Protein AF-A0A6N9TTW3-F1 (afdb_monomer_lite)

Sequence (94 aa):
TAVLRQRRAVADQAGLGARERQENLAGALEVDVRGGRLLSGGRVVLVDDLLTTGATLAEAARAVRTARPAGGRAVPLSAAVVSASPSAFELNRN

pLDDT: mean 86.86, std 11.71, range [51.59, 97.94]

InterPro domains:
  IPR000836 Phosphoribosyltransferase domain [PF00156] (34-70)
  IPR000836 Phosphoribosyltransferase domain [cd06223] (30-70)
  IPR029057 Phosphoribosyltransferase-like [G3DSA:3.40.50.2020] (1-89)
  IPR029057 Phosphoribosyltransferase-like [SSF53271] (7-70)
  IPR051910 ComF/GntX DNA utilization and transformation protein [PTHR47505] (3-68)

Radius of gyration: 15.59 Å; chains: 1; bounding box: 37×38×36 Å

Structure (mmCIF, N/CA/C/O backbone):
data_AF-A0A6N9TTW3-F1
#
_entry.id   AF-A0A6N9TTW3-F1
#
loop_
_atom_site.group_PDB
_atom_site.id
_atom_site.type_symbol
_atom_site.label_atom_id
_atom_site.label_alt_id
_atom_site.label_comp_id
_atom_site.label_asym_id
_atom_site.label_entity_id
_atom_site.label_seq_id
_atom_site.pdbx_PDB_ins_code
_atom_site.Cartn_x
_atom_site.Cartn_y
_atom_site.Cartn_z
_atom_site.occupancy
_atom_site.B_iso_or_equiv
_atom_site.auth_seq_id
_atom_site.auth_comp_id
_atom_site.auth_asym_id
_atom_site.auth_atom_id
_atom_site.pdbx_PDB_model_num
ATOM 1 N N . THR A 1 1 ? -15.774 3.659 -2.024 1.00 63.50 1 THR A N 1
ATOM 2 C CA . THR A 1 1 ? -14.997 4.802 -1.489 1.00 63.50 1 THR A CA 1
ATOM 3 C C . THR A 1 1 ? -13.657 4.283 -1.014 1.00 63.50 1 THR A C 1
ATOM 5 O O . THR A 1 1 ? -13.667 3.278 -0.316 1.00 63.50 1 THR A O 1
ATOM 8 N N . ALA A 1 2 ? -12.533 4.884 -1.410 1.00 85.00 2 ALA A N 1
ATOM 9 C CA . ALA A 1 2 ? -11.201 4.405 -1.019 1.00 85.00 2 ALA A CA 1
ATOM 10 C C . ALA A 1 2 ? -10.823 4.852 0.409 1.00 85.00 2 ALA A C 1
ATOM 12 O O . ALA A 1 2 ? -11.249 5.917 0.851 1.00 85.00 2 ALA A O 1
ATOM 13 N N . VAL A 1 3 ? -10.039 4.035 1.126 1.00 90.12 3 VAL A N 1
ATOM 14 C CA . VAL A 1 3 ? -9.545 4.338 2.489 1.00 90.12 3 VAL A CA 1
ATOM 15 C C . VAL A 1 3 ? -8.221 5.100 2.453 1.00 90.12 3 VAL A C 1
ATOM 17 O O . VAL A 1 3 ? -8.005 5.994 3.267 1.00 90.12 3 VAL A O 1
ATOM 20 N N . LEU A 1 4 ? -7.347 4.760 1.506 1.00 94.12 4 LEU A N 1
ATOM 21 C CA . LEU A 1 4 ? -6.084 5.443 1.251 1.00 94.12 4 LEU A CA 1
ATOM 22 C C . LEU A 1 4 ? -6.162 6.172 -0.087 1.00 94.12 4 LEU A C 1
ATOM 24 O O . LEU A 1 4 ? -6.820 5.702 -1.017 1.00 94.12 4 LEU A O 1
ATOM 28 N N . ARG A 1 5 ? -5.455 7.294 -0.190 1.00 94.94 5 ARG A N 1
ATOM 29 C CA . ARG A 1 5 ? -5.236 8.006 -1.449 1.00 94.94 5 ARG A CA 1
ATOM 30 C C . ARG A 1 5 ? -3.787 8.449 -1.582 1.00 94.94 5 ARG A C 1
ATOM 32 O O . ARG A 1 5 ? -3.089 8.620 -0.583 1.00 94.94 5 ARG A O 1
ATOM 39 N N . GLN A 1 6 ? -3.355 8.667 -2.821 1.00 95.94 6 GLN A N 1
ATOM 40 C CA . GLN A 1 6 ? -2.086 9.336 -3.076 1.00 95.94 6 GLN A CA 1
ATOM 41 C C . GLN A 1 6 ? -2.205 10.826 -2.734 1.00 95.94 6 GLN A C 1
ATOM 43 O O . GLN A 1 6 ? -3.179 11.491 -3.097 1.00 95.94 6 GLN A O 1
ATOM 48 N N . ARG A 1 7 ? -1.209 11.342 -2.014 1.00 96.19 7 ARG A N 1
ATOM 49 C CA . ARG A 1 7 ? -1.077 12.759 -1.649 1.00 96.19 7 ARG A CA 1
ATOM 50 C C . ARG A 1 7 ? -0.244 13.543 -2.663 1.00 96.19 7 ARG A C 1
ATOM 52 O O . ARG A 1 7 ? -0.404 14.752 -2.794 1.00 96.19 7 ARG A O 1
ATOM 59 N N . ARG A 1 8 ? 0.665 12.858 -3.354 1.00 96.06 8 ARG A N 1
ATOM 60 C CA . ARG A 1 8 ? 1.553 13.421 -4.374 1.00 96.06 8 ARG A CA 1
ATOM 61 C C . ARG A 1 8 ? 1.773 12.413 -5.492 1.00 96.06 8 ARG A C 1
ATOM 63 O O . ARG A 1 8 ? 1.571 11.218 -5.287 1.00 96.06 8 ARG A O 1
ATOM 70 N N . ALA A 1 9 ? 2.254 12.904 -6.628 1.00 95.94 9 ALA A N 1
ATOM 71 C CA . ALA A 1 9 ? 2.762 12.040 -7.680 1.00 95.94 9 ALA A CA 1
ATOM 72 C C . ALA A 1 9 ? 3.939 11.187 -7.165 1.00 95.94 9 ALA A C 1
ATOM 74 O O . ALA A 1 9 ? 4.752 11.630 -6.341 1.00 95.94 9 ALA A O 1
ATOM 75 N N . VAL A 1 10 ? 4.004 9.956 -7.661 1.00 96.62 10 VAL A N 1
ATOM 76 C CA . VAL A 1 10 ? 5.067 8.978 -7.413 1.00 96.62 10 VAL A CA 1
ATOM 77 C C . VAL A 1 10 ? 5.702 8.680 -8.764 1.00 96.62 10 VAL A C 1
ATOM 79 O O . VAL A 1 10 ? 4.981 8.505 -9.746 1.00 96.62 10 VAL A O 1
ATOM 82 N N . ALA A 1 11 ? 7.034 8.666 -8.833 1.00 95.75 11 ALA A N 1
ATOM 83 C CA . ALA A 1 11 ? 7.725 8.310 -10.067 1.00 95.75 11 ALA A CA 1
ATOM 84 C C . ALA A 1 11 ? 7.482 6.833 -10.414 1.00 95.75 11 ALA A C 1
ATOM 86 O O . ALA A 1 11 ? 7.131 6.039 -9.535 1.00 95.75 11 ALA A O 1
ATOM 87 N N . ASP A 1 12 ? 7.710 6.456 -11.670 1.00 95.69 12 ASP A N 1
ATOM 88 C CA . ASP A 1 12 ? 7.658 5.051 -12.070 1.00 95.69 12 ASP A CA 1
ATOM 89 C C . ASP A 1 12 ? 8.609 4.204 -11.198 1.00 95.69 12 ASP A C 1
ATOM 91 O O . ASP A 1 12 ? 9.705 4.625 -10.828 1.00 95.69 12 ASP A O 1
ATOM 95 N N . GLN A 1 13 ? 8.142 3.019 -10.814 1.00 94.44 13 GLN A N 1
ATOM 96 C CA . GLN A 1 13 ? 8.866 2.053 -9.990 1.00 94.44 13 GLN A CA 1
ATOM 97 C C . GLN A 1 13 ? 9.755 1.123 -10.834 1.00 94.44 13 GLN A C 1
ATOM 99 O O . GLN A 1 13 ? 10.505 0.310 -10.270 1.00 94.44 13 GLN A O 1
ATOM 104 N N . ALA A 1 14 ? 9.652 1.205 -12.166 1.00 93.94 14 ALA A N 1
ATOM 105 C CA . ALA A 1 14 ? 10.506 0.494 -13.105 1.00 93.94 14 ALA A CA 1
ATOM 106 C C . ALA A 1 14 ? 11.983 0.860 -12.889 1.00 93.94 14 ALA A C 1
ATOM 108 O O . ALA A 1 14 ? 12.344 2.023 -12.738 1.00 93.94 14 ALA A O 1
ATOM 109 N N . GLY A 1 15 ? 12.847 -0.155 -12.832 1.00 94.62 15 GLY A N 1
ATOM 110 C CA . GLY A 1 15 ? 14.289 0.022 -12.624 1.00 94.62 15 GLY A CA 1
ATOM 111 C C . GLY A 1 15 ? 14.724 0.366 -11.193 1.00 94.62 15 GLY A C 1
ATOM 112 O O . GLY A 1 15 ? 15.904 0.222 -10.898 1.00 94.62 15 GLY A O 1
ATOM 113 N N . LEU A 1 16 ? 13.808 0.741 -10.291 1.00 95.50 16 LEU A N 1
ATOM 114 C CA . LEU A 1 16 ? 14.152 1.086 -8.906 1.00 95.50 16 LEU A CA 1
ATOM 115 C C . LEU A 1 16 ? 14.452 -0.151 -8.043 1.00 95.50 16 LEU A C 1
ATOM 117 O O . LEU A 1 16 ? 13.695 -1.129 -8.029 1.00 95.50 16 LEU A O 1
ATOM 121 N N . GLY A 1 17 ? 15.512 -0.071 -7.243 1.00 95.38 17 GLY A N 1
ATOM 122 C CA . GLY A 1 17 ? 15.834 -1.006 -6.170 1.00 95.38 17 GLY A CA 1
ATOM 123 C C . GLY A 1 17 ? 15.005 -0.773 -4.902 1.00 95.38 17 GLY A C 1
ATOM 124 O O . GLY A 1 17 ? 14.303 0.223 -4.754 1.00 95.38 17 GLY A O 1
ATOM 125 N N . ALA A 1 18 ? 15.085 -1.690 -3.932 1.00 94.62 18 ALA A N 1
ATOM 126 C CA . ALA A 1 18 ? 14.222 -1.668 -2.742 1.00 94.62 18 ALA A CA 1
ATOM 127 C C . ALA A 1 18 ? 14.257 -0.353 -1.946 1.00 94.62 18 ALA A C 1
ATOM 129 O O . ALA A 1 18 ? 13.201 0.152 -1.559 1.00 94.62 18 ALA A O 1
ATOM 130 N N . ARG A 1 19 ? 15.451 0.218 -1.746 1.00 96.50 19 ARG A N 1
ATOM 131 C CA . ARG A 1 19 ? 15.629 1.497 -1.048 1.00 96.50 19 ARG A CA 1
ATOM 132 C C . ARG A 1 19 ? 15.002 2.659 -1.822 1.00 96.50 19 ARG A C 1
ATOM 134 O O . ARG A 1 19 ? 14.253 3.435 -1.241 1.00 96.50 19 ARG A O 1
ATOM 141 N N . GLU A 1 20 ? 15.250 2.734 -3.125 1.00 97.38 20 GLU A N 1
ATOM 142 C CA . GLU A 1 20 ? 14.695 3.777 -3.994 1.00 97.38 20 GLU A CA 1
ATOM 143 C C . GLU A 1 20 ? 13.168 3.685 -4.058 1.00 97.38 20 GLU A C 1
ATOM 145 O O . GLU A 1 20 ? 12.486 4.704 -4.007 1.00 97.38 20 GLU A O 1
ATOM 150 N N . ARG A 1 21 ? 12.602 2.469 -4.077 1.00 97.50 21 ARG A N 1
ATOM 151 C CA . ARG A 1 21 ? 11.147 2.269 -3.976 1.00 97.50 21 ARG A CA 1
ATOM 152 C C . ARG A 1 21 ? 10.586 2.819 -2.669 1.00 97.50 21 ARG A C 1
ATOM 154 O O . ARG A 1 21 ? 9.551 3.485 -2.680 1.00 97.50 21 ARG A O 1
ATOM 161 N N . GLN A 1 22 ? 11.259 2.553 -1.548 1.00 96.31 22 GLN A N 1
ATOM 162 C CA . GLN A 1 22 ? 10.855 3.069 -0.242 1.00 96.31 22 GLN A CA 1
ATOM 163 C C . GLN A 1 22 ? 10.911 4.599 -0.202 1.00 96.31 22 GLN A C 1
ATOM 165 O O . GLN A 1 22 ? 9.964 5.222 0.267 1.00 96.31 22 GLN A O 1
ATOM 170 N N . GLU A 1 23 ? 11.977 5.207 -0.722 1.00 97.31 23 GLU A N 1
ATOM 171 C CA . GLU A 1 23 ? 12.127 6.665 -0.803 1.00 97.31 23 GLU A CA 1
ATOM 172 C C . GLU A 1 23 ? 11.082 7.293 -1.737 1.00 97.31 23 GLU A C 1
ATOM 174 O O . GLU A 1 23 ? 10.412 8.257 -1.362 1.00 97.31 23 GLU A O 1
ATOM 179 N N . ASN A 1 24 ? 10.855 6.699 -2.912 1.00 97.44 24 ASN A N 1
ATOM 180 C CA . ASN A 1 24 ? 9.865 7.169 -3.880 1.00 97.44 24 ASN A CA 1
ATOM 181 C C . ASN A 1 24 ? 8.436 7.121 -3.310 1.00 97.44 24 ASN A C 1
ATOM 183 O O . ASN A 1 24 ? 7.633 8.015 -3.587 1.00 97.44 24 ASN A O 1
ATOM 187 N N . LEU A 1 25 ? 8.121 6.135 -2.461 1.00 97.81 25 LEU A N 1
ATOM 188 C CA . LEU A 1 25 ? 6.8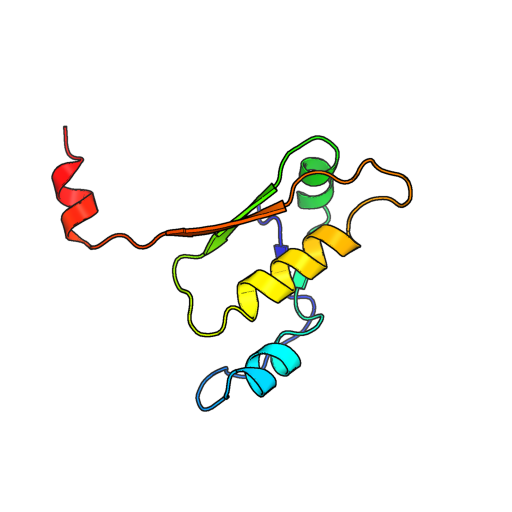14 6.006 -1.807 1.00 97.81 25 LEU A CA 1
ATOM 189 C C . LEU A 1 25 ? 6.706 6.729 -0.462 1.00 97.81 25 LEU A C 1
ATOM 191 O O . LEU A 1 25 ? 5.591 6.982 -0.018 1.00 97.81 25 LEU A O 1
ATOM 195 N N . ALA A 1 26 ? 7.806 7.105 0.185 1.00 97.44 26 ALA A N 1
ATOM 196 C CA . ALA A 1 26 ? 7.762 7.725 1.504 1.00 9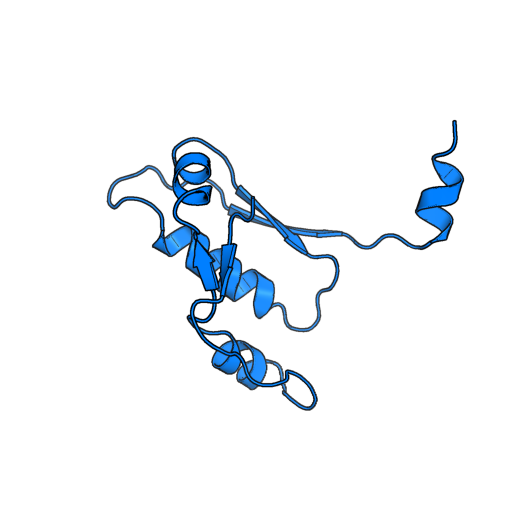7.44 26 ALA A CA 1
ATOM 197 C C . ALA A 1 26 ? 6.878 8.985 1.509 1.00 97.44 26 ALA A C 1
ATOM 199 O O . ALA A 1 26 ? 7.100 9.943 0.760 1.00 97.44 26 ALA A O 1
ATOM 200 N N . GLY A 1 27 ? 5.844 8.983 2.352 1.00 97.62 27 GLY A N 1
ATOM 201 C CA . GLY A 1 27 ? 4.902 10.099 2.454 1.00 97.62 27 GLY A CA 1
ATOM 202 C C . GLY A 1 27 ? 3.940 10.243 1.269 1.00 97.62 27 GLY A C 1
ATOM 203 O O . GLY A 1 27 ? 3.227 11.245 1.197 1.00 97.62 27 GLY A O 1
ATOM 204 N N . ALA A 1 28 ? 3.930 9.297 0.327 1.00 97.94 28 ALA A N 1
ATOM 205 C CA . ALA A 1 28 ? 3.080 9.348 -0.853 1.00 97.94 28 ALA A CA 1
ATOM 206 C C . ALA A 1 28 ? 1.619 8.993 -0.559 1.00 97.94 28 ALA A C 1
ATOM 208 O O . ALA A 1 28 ? 0.745 9.431 -1.308 1.00 97.94 28 ALA A O 1
ATOM 209 N N . LEU A 1 29 ? 1.339 8.234 0.507 1.00 97.50 29 LEU A N 1
ATOM 210 C CA . LEU A 1 29 ? -0.018 7.830 0.872 1.00 97.50 29 LEU A CA 1
ATOM 211 C C . LEU A 1 29 ? -0.527 8.573 2.106 1.00 97.50 29 LEU A C 1
ATOM 213 O O . LEU A 1 29 ? 0.199 8.856 3.063 1.00 97.50 29 LEU A O 1
ATOM 217 N N . GLU A 1 30 ? -1.829 8.833 2.105 1.00 95.75 30 GLU A N 1
ATOM 218 C CA . GLU A 1 30 ? -2.561 9.313 3.270 1.00 95.75 30 GLU A CA 1
ATOM 219 C C . GLU A 1 30 ? -3.951 8.686 3.357 1.00 95.75 30 GLU A C 1
ATOM 221 O O . GLU A 1 30 ? -4.491 8.176 2.374 1.00 95.75 30 GLU A O 1
ATOM 226 N N . VAL A 1 31 ? -4.523 8.702 4.559 1.00 93.62 31 VAL A N 1
ATOM 227 C CA . VAL A 1 31 ? -5.896 8.246 4.780 1.00 93.62 31 VAL A CA 1
ATOM 228 C C . VAL A 1 31 ? -6.854 9.292 4.227 1.00 93.62 31 VAL A C 1
ATOM 230 O O . VAL A 1 31 ? -6.751 10.477 4.544 1.00 93.62 31 VAL A O 1
ATOM 233 N N . ASP A 1 32 ? -7.796 8.849 3.402 1.00 92.12 32 ASP A N 1
ATOM 234 C CA . ASP A 1 32 ? -8.869 9.706 2.919 1.00 92.12 32 ASP A CA 1
ATOM 235 C C . ASP A 1 32 ? -9.777 10.138 4.081 1.00 92.12 32 ASP A C 1
ATOM 237 O O . ASP A 1 32 ? -10.035 9.369 5.010 1.00 92.12 32 ASP A O 1
ATOM 241 N N . VAL A 1 33 ? -10.327 11.353 4.015 1.00 84.25 33 VAL A N 1
ATOM 242 C CA . VAL A 1 33 ? -11.214 11.908 5.056 1.00 84.25 33 VAL A CA 1
ATOM 243 C C . VAL A 1 33 ? -12.387 10.968 5.359 1.00 84.25 33 VAL A C 1
ATOM 245 O O . VAL A 1 33 ? -12.812 10.833 6.508 1.00 84.25 33 VAL A O 1
ATOM 248 N N . ARG A 1 34 ? -12.901 10.266 4.342 1.00 79.06 34 ARG A N 1
ATOM 249 C CA . ARG A 1 34 ? -13.991 9.294 4.499 1.00 79.06 34 ARG A CA 1
ATOM 250 C C . ARG A 1 34 ? -13.511 7.997 5.159 1.00 79.06 34 ARG A C 1
ATOM 252 O O . ARG A 1 34 ? -14.276 7.386 5.902 1.00 79.06 34 ARG A O 1
ATOM 259 N N . GLY A 1 35 ? -12.254 7.612 4.937 1.00 78.38 35 GLY A N 1
ATOM 260 C CA . GLY A 1 35 ? -11.600 6.459 5.558 1.00 78.38 35 GLY A CA 1
ATOM 261 C C . GLY A 1 35 ? -11.262 6.663 7.037 1.00 78.38 35 GLY A C 1
ATOM 262 O O . GLY A 1 35 ? -11.283 5.702 7.801 1.00 78.38 35 GLY A O 1
ATOM 263 N N . GLY A 1 36 ? -11.037 7.907 7.477 1.00 76.81 36 GLY A N 1
ATOM 264 C CA . GLY A 1 36 ? -10.705 8.222 8.873 1.00 76.81 36 GLY A CA 1
ATOM 265 C C . GLY A 1 36 ? -11.726 7.700 9.893 1.00 76.81 36 GLY A C 1
ATOM 266 O O . GLY A 1 36 ? -11.341 7.210 10.953 1.00 76.81 36 GLY A O 1
ATOM 267 N N . ARG A 1 37 ? -13.022 7.695 9.546 1.00 75.44 37 ARG A N 1
ATOM 268 C CA . ARG A 1 37 ? -14.088 7.146 10.411 1.00 75.44 37 ARG A CA 1
ATOM 269 C C . ARG A 1 37 ? -13.996 5.630 10.606 1.00 75.44 37 ARG A C 1
ATOM 271 O O . ARG A 1 37 ? -14.457 5.125 11.617 1.00 75.44 37 ARG A O 1
ATOM 278 N N . LEU A 1 38 ? -13.409 4.897 9.659 1.00 74.69 38 LEU A N 1
ATOM 279 C CA . LEU A 1 38 ? -13.228 3.443 9.774 1.00 74.69 38 LEU A CA 1
ATOM 280 C C . LEU A 1 38 ? -12.088 3.091 10.738 1.00 74.69 38 LEU A C 1
ATOM 282 O O . LEU A 1 38 ? -12.053 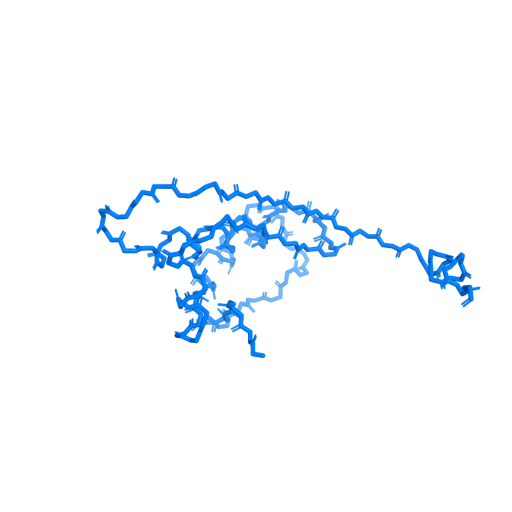1.996 11.296 1.00 74.69 38 LEU A O 1
ATOM 286 N N . LEU A 1 39 ? -11.157 4.023 10.954 1.00 77.69 39 LEU A N 1
ATOM 287 C CA . LEU A 1 39 ? -9.976 3.805 11.784 1.00 77.69 39 LEU A CA 1
ATOM 288 C C . LEU A 1 39 ? -10.217 4.056 13.278 1.00 77.69 39 LEU A C 1
ATOM 290 O O . LEU A 1 39 ? -9.336 3.747 14.078 1.00 77.69 39 LEU A O 1
ATOM 294 N N . SER A 1 40 ? -11.379 4.589 13.671 1.00 73.38 40 SER A N 1
ATOM 295 C CA . SER A 1 40 ? -11.652 5.002 15.054 1.00 73.38 40 SER A CA 1
ATOM 296 C C . SER A 1 40 ? -12.032 3.865 16.009 1.00 73.38 40 SER A C 1
ATOM 298 O O . SER A 1 40 ? -12.093 4.103 17.211 1.00 73.38 40 SER A O 1
ATOM 300 N N . GLY A 1 41 ? -12.285 2.642 15.525 1.00 69.19 41 GLY A N 1
ATOM 301 C CA . GLY A 1 41 ? -12.784 1.560 16.392 1.00 69.19 41 GLY A CA 1
ATOM 302 C C . GLY A 1 41 ? -12.362 0.134 16.038 1.00 69.19 41 GLY A C 1
ATOM 303 O O . GLY A 1 41 ? -12.771 -0.793 16.731 1.00 69.19 41 GLY A O 1
ATOM 304 N N . GLY A 1 42 ? -11.567 -0.072 14.982 1.00 76.81 42 GLY A N 1
ATOM 305 C CA . GLY A 1 42 ? -11.328 -1.401 14.410 1.00 76.81 42 GLY A CA 1
ATOM 306 C C . GLY A 1 42 ? -9.866 -1.843 14.350 1.00 76.81 42 GLY A C 1
ATOM 307 O O . GLY A 1 42 ? -8.935 -1.035 14.371 1.00 76.81 42 GLY A O 1
ATOM 308 N N . ARG A 1 43 ? -9.670 -3.160 14.218 1.00 85.44 43 ARG A N 1
ATOM 309 C CA . ARG A 1 43 ? -8.408 -3.743 13.735 1.00 85.44 43 ARG A CA 1
ATOM 310 C C . ARG A 1 43 ? -8.279 -3.442 12.245 1.00 85.44 43 ARG A C 1
ATOM 312 O O . ARG A 1 43 ? -9.270 -3.510 11.524 1.00 85.44 43 ARG A O 1
ATOM 319 N N . VAL A 1 44 ? -7.069 -3.135 11.789 1.00 89.56 44 VAL A N 1
ATOM 320 C CA . VAL A 1 44 ? -6.816 -2.839 10.374 1.00 89.56 44 VAL A CA 1
ATOM 321 C C . VAL A 1 44 ? -5.951 -3.936 9.779 1.00 89.56 44 VAL A C 1
ATOM 323 O O . VAL A 1 44 ? -4.902 -4.269 10.333 1.00 89.56 44 VAL A O 1
ATOM 326 N N . VAL A 1 45 ? -6.380 -4.461 8.635 1.00 93.38 45 VAL A N 1
ATOM 327 C CA . VAL A 1 45 ? -5.578 -5.351 7.798 1.00 93.38 45 VAL A CA 1
ATOM 328 C C . VAL A 1 45 ? -5.361 -4.657 6.462 1.00 93.38 45 VAL A C 1
ATOM 330 O O . VAL A 1 45 ? -6.322 -4.296 5.788 1.00 93.38 45 VAL A O 1
ATOM 333 N N . LEU A 1 46 ? -4.099 -4.430 6.109 1.00 94.50 46 LEU A N 1
ATOM 334 C CA . LEU A 1 46 ? -3.711 -4.001 4.770 1.00 94.50 46 LEU A CA 1
ATOM 335 C C . LEU A 1 46 ? -3.585 -5.241 3.896 1.00 94.50 46 LEU A C 1
ATOM 337 O O . LEU A 1 46 ? -2.939 -6.206 4.301 1.00 94.50 46 LEU A O 1
ATOM 341 N N . VAL A 1 47 ? -4.203 -5.217 2.723 1.00 94.88 47 VAL A N 1
ATOM 342 C CA . VAL A 1 47 ? -4.155 -6.326 1.774 1.00 94.88 47 VAL A CA 1
ATOM 343 C C . VAL A 1 47 ? -3.654 -5.785 0.449 1.00 94.88 47 VAL A C 1
ATOM 345 O O . VAL A 1 47 ? -4.167 -4.772 -0.023 1.00 94.88 47 VAL A O 1
ATOM 348 N N . ASP A 1 48 ? -2.648 -6.448 -0.103 1.00 93.44 48 ASP A N 1
ATOM 349 C CA . ASP A 1 48 ? -2.111 -6.186 -1.438 1.00 93.44 48 ASP A CA 1
ATOM 350 C C . ASP A 1 48 ? -2.156 -7.486 -2.252 1.00 93.44 48 ASP A C 1
ATOM 352 O O . ASP A 1 48 ? -2.150 -8.578 -1.674 1.00 93.44 48 ASP A O 1
ATOM 356 N N . ASP A 1 49 ? -2.220 -7.393 -3.573 1.00 92.50 49 ASP A N 1
ATOM 357 C CA . ASP A 1 49 ? -2.191 -8.566 -4.456 1.00 92.50 49 ASP A CA 1
ATOM 358 C C . ASP A 1 49 ? -0.763 -8.950 -4.864 1.00 92.50 49 ASP A C 1
ATOM 360 O O . ASP A 1 49 ? -0.481 -10.112 -5.175 1.00 92.50 49 ASP A O 1
ATOM 364 N N . LEU A 1 50 ? 0.162 -7.991 -4.784 1.00 90.19 50 LEU A N 1
ATOM 365 C CA . LEU A 1 50 ? 1.546 -8.159 -5.184 1.00 90.19 50 LEU A CA 1
ATOM 366 C C . LEU A 1 50 ? 2.512 -7.582 -4.149 1.00 90.19 50 LEU A C 1
ATOM 368 O O . LEU A 1 50 ? 2.450 -6.419 -3.758 1.00 90.19 50 LEU A O 1
ATOM 372 N N . LEU A 1 51 ? 3.503 -8.388 -3.773 1.00 92.56 51 LEU A N 1
ATOM 373 C CA . LEU A 1 51 ? 4.617 -7.957 -2.939 1.00 92.56 51 LEU A CA 1
ATOM 374 C C . LEU A 1 51 ? 5.932 -8.144 -3.680 1.00 92.56 51 LEU A C 1
ATOM 376 O O . LEU A 1 51 ? 6.327 -9.263 -3.988 1.00 92.56 51 LEU A O 1
ATOM 380 N N . THR A 1 52 ? 6.634 -7.037 -3.909 1.00 91.81 52 THR A N 1
ATOM 381 C CA . THR A 1 52 ? 8.012 -7.050 -4.416 1.00 91.81 52 THR A CA 1
ATOM 382 C C . THR A 1 52 ? 8.991 -6.692 -3.301 1.00 91.81 52 THR A C 1
ATOM 384 O O . THR A 1 52 ? 9.677 -7.554 -2.769 1.00 91.81 52 THR A O 1
ATOM 387 N N . THR A 1 53 ? 9.029 -5.422 -2.894 1.00 93.69 53 THR A N 1
ATOM 388 C CA . THR A 1 53 ? 9.935 -4.912 -1.845 1.00 93.69 53 THR A CA 1
ATOM 389 C C . THR A 1 53 ? 9.213 -4.575 -0.545 1.00 93.69 53 THR A C 1
ATOM 391 O O . THR A 1 53 ? 9.849 -4.242 0.448 1.00 93.69 53 THR A O 1
ATOM 394 N N . GLY A 1 54 ? 7.878 -4.603 -0.551 1.00 94.56 54 GLY A N 1
ATOM 395 C CA . GLY A 1 54 ? 7.050 -4.190 0.585 1.00 94.56 54 GLY A CA 1
ATOM 396 C C . GLY A 1 54 ? 6.924 -2.685 0.779 1.00 94.56 54 GLY A C 1
ATOM 397 O O . GLY A 1 54 ? 6.229 -2.267 1.702 1.00 94.56 54 GLY A O 1
ATOM 398 N N . ALA A 1 55 ? 7.527 -1.864 -0.088 1.00 96.19 55 ALA A N 1
ATOM 399 C CA . ALA A 1 55 ? 7.494 -0.408 0.045 1.00 96.19 55 ALA A CA 1
ATOM 400 C C . ALA A 1 55 ? 6.057 0.156 0.062 1.00 96.19 55 ALA A C 1
ATOM 402 O O . ALA A 1 55 ? 5.755 1.018 0.887 1.00 96.19 55 ALA A O 1
ATOM 403 N N . THR A 1 56 ? 5.150 -0.384 -0.761 1.00 95.94 56 THR A N 1
ATOM 404 C CA . THR A 1 56 ? 3.729 0.009 -0.788 1.00 95.94 56 THR A CA 1
ATOM 405 C C . THR A 1 56 ? 3.033 -0.261 0.544 1.00 95.94 56 THR A C 1
ATOM 407 O O . THR A 1 56 ? 2.479 0.655 1.152 1.00 95.94 56 THR A O 1
ATOM 410 N N . LEU A 1 57 ? 3.108 -1.498 1.047 1.00 96.62 57 LEU A N 1
ATOM 411 C CA . LEU A 1 57 ? 2.504 -1.883 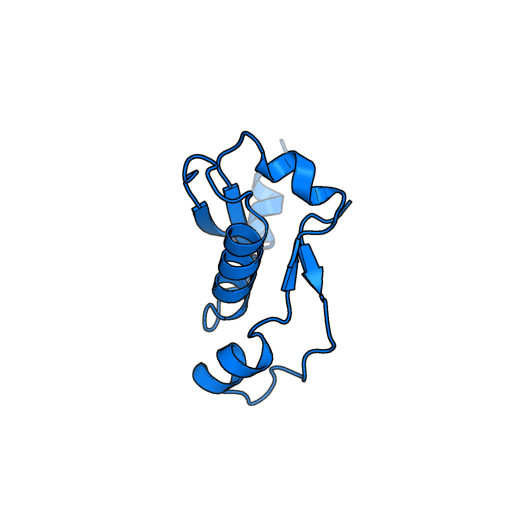2.325 1.00 96.62 57 LEU A CA 1
ATOM 412 C C . LEU A 1 57 ? 3.113 -1.119 3.507 1.00 96.62 57 LEU A C 1
ATOM 414 O O . LEU A 1 57 ? 2.388 -0.718 4.419 1.00 96.62 57 LEU A O 1
ATOM 418 N N . ALA A 1 58 ? 4.426 -0.876 3.494 1.00 96.12 58 ALA A N 1
ATOM 419 C CA . ALA A 1 58 ? 5.104 -0.100 4.527 1.00 96.12 58 ALA A CA 1
ATOM 420 C C . ALA A 1 58 ? 4.611 1.356 4.567 1.00 96.12 58 ALA A C 1
ATOM 422 O O . ALA A 1 58 ? 4.317 1.881 5.647 1.00 96.12 58 ALA A O 1
ATOM 423 N N . GLU A 1 59 ? 4.467 1.992 3.403 1.00 97.56 59 GLU A N 1
ATOM 424 C CA . GLU A 1 59 ? 3.945 3.353 3.288 1.00 97.56 59 GLU A CA 1
ATOM 425 C C . GLU A 1 59 ? 2.458 3.429 3.670 1.00 97.56 59 GLU A C 1
ATOM 427 O O . GLU A 1 59 ? 2.055 4.315 4.426 1.00 97.56 59 GLU A O 1
ATOM 432 N N . ALA A 1 60 ? 1.642 2.464 3.243 1.00 96.31 60 ALA A N 1
ATOM 433 C CA . ALA A 1 60 ? 0.242 2.363 3.649 1.00 96.31 60 ALA A CA 1
ATOM 434 C C . ALA A 1 60 ? 0.112 2.214 5.174 1.00 96.31 60 ALA A C 1
ATOM 436 O O . ALA A 1 60 ? -0.686 2.898 5.821 1.00 96.31 60 ALA A O 1
ATOM 437 N N . ALA A 1 61 ? 0.955 1.376 5.779 1.00 95.00 61 ALA A N 1
ATOM 438 C CA . ALA A 1 61 ? 1.008 1.191 7.221 1.00 95.00 61 ALA A CA 1
ATOM 439 C C . ALA A 1 61 ? 1.405 2.473 7.958 1.00 95.00 61 ALA A C 1
ATOM 441 O O . ALA A 1 61 ? 0.834 2.791 9.006 1.00 95.00 61 ALA A O 1
ATOM 442 N N . ARG A 1 62 ? 2.363 3.233 7.413 1.00 95.19 62 ARG A N 1
ATOM 443 C CA . ARG A 1 62 ? 2.734 4.553 7.931 1.00 95.19 62 ARG A CA 1
ATOM 444 C C . ARG A 1 62 ? 1.542 5.511 7.868 1.00 95.19 62 ARG A C 1
ATOM 446 O O . ARG A 1 62 ? 1.205 6.087 8.897 1.00 95.19 62 ARG A O 1
ATOM 453 N N . ALA A 1 63 ? 0.876 5.626 6.719 1.00 94.75 63 ALA A N 1
ATOM 454 C CA . ALA A 1 63 ? -0.289 6.491 6.534 1.00 94.75 63 ALA A CA 1
ATOM 455 C C . ALA A 1 63 ? -1.407 6.193 7.547 1.00 94.75 63 ALA A C 1
ATOM 457 O O . ALA A 1 63 ? -1.899 7.106 8.213 1.00 94.75 63 ALA A O 1
ATOM 458 N N . VAL A 1 64 ? -1.750 4.913 7.734 1.00 92.00 64 VAL A N 1
ATOM 459 C CA . VAL A 1 64 ? -2.755 4.483 8.720 1.00 92.00 64 VAL A CA 1
ATOM 460 C C . VAL A 1 64 ? -2.337 4.839 10.145 1.00 92.00 64 VAL A C 1
ATOM 462 O O . VAL A 1 64 ? -3.168 5.302 10.921 1.00 92.00 64 VAL A O 1
ATOM 465 N N . ARG A 1 65 ? -1.064 4.641 10.514 1.00 89.56 65 ARG A N 1
ATOM 466 C CA . ARG A 1 65 ? -0.567 5.007 11.850 1.00 89.56 65 ARG A CA 1
ATOM 467 C C . ARG A 1 65 ? -0.608 6.517 12.086 1.00 89.56 65 ARG A C 1
ATOM 469 O O . ARG A 1 65 ? -1.017 6.928 13.165 1.00 89.56 65 ARG A O 1
ATOM 476 N N . THR A 1 66 ? -0.224 7.325 11.097 1.00 90.12 66 THR A N 1
ATOM 477 C CA . THR A 1 66 ? -0.203 8.795 11.202 1.00 90.12 66 THR A CA 1
ATOM 478 C C . THR A 1 66 ? -1.603 9.402 11.288 1.00 90.12 66 THR A C 1
ATOM 480 O O . THR A 1 66 ? -1.782 10.415 11.951 1.00 90.12 66 THR A O 1
ATOM 483 N N . ALA A 1 67 ? -2.604 8.791 10.654 1.00 88.06 67 ALA A N 1
ATOM 484 C CA . ALA A 1 67 ? -3.977 9.294 10.682 1.00 88.06 67 ALA A CA 1
ATOM 485 C C . ALA A 1 67 ? -4.711 9.047 12.013 1.00 88.06 67 ALA A C 1
ATOM 487 O O . ALA A 1 67 ? -5.836 9.515 12.187 1.00 88.06 67 ALA A O 1
ATOM 488 N N . ARG A 1 68 ? -4.127 8.277 12.941 1.00 78.88 68 ARG A N 1
ATOM 489 C CA . ARG A 1 68 ? -4.787 7.960 14.211 1.00 78.88 68 ARG A CA 1
ATOM 490 C C . ARG A 1 68 ? -4.739 9.151 15.173 1.00 78.88 68 ARG A C 1
ATOM 492 O O . ARG A 1 68 ? -3.696 9.793 15.277 1.00 78.88 68 ARG A O 1
ATOM 499 N N . PRO A 1 69 ? -5.831 9.420 15.915 1.00 70.38 69 PRO A N 1
ATOM 500 C CA . PRO A 1 69 ? -5.852 10.484 16.912 1.00 70.38 69 PRO A CA 1
ATOM 501 C C . PRO A 1 69 ? -4.763 10.285 17.969 1.00 70.38 69 PRO A C 1
ATOM 503 O O . PRO A 1 69 ? -4.569 9.170 18.468 1.00 70.38 69 PRO A O 1
ATOM 506 N N . ALA A 1 70 ? -4.093 11.372 18.354 1.00 67.62 70 ALA A N 1
ATOM 507 C CA . ALA A 1 70 ? -3.195 11.369 19.501 1.00 67.62 70 ALA A CA 1
ATOM 508 C C . ALA A 1 70 ? -3.970 10.940 20.763 1.00 67.62 70 ALA A C 1
ATOM 510 O O . ALA A 1 70 ? -5.046 11.465 21.041 1.00 67.62 70 ALA A O 1
ATOM 511 N 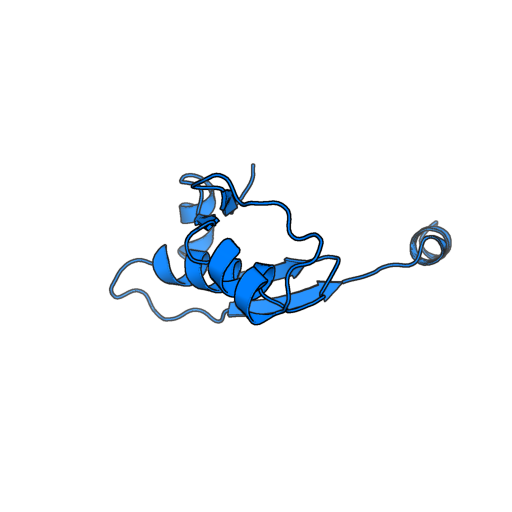N . GLY A 1 71 ? -3.449 9.953 21.497 1.00 67.12 71 GLY A N 1
ATOM 512 C CA . GLY A 1 71 ? -4.081 9.416 22.712 1.00 67.12 71 GLY A CA 1
ATOM 513 C C . GLY A 1 71 ? -5.091 8.278 22.495 1.00 67.12 71 GLY A C 1
ATOM 514 O O . GLY A 1 71 ? -5.567 7.705 23.472 1.00 67.12 71 GLY A O 1
ATOM 515 N N . GLY A 1 72 ? -5.395 7.895 21.249 1.00 67.88 72 GLY A N 1
ATOM 516 C CA . GLY A 1 72 ? -6.174 6.687 20.964 1.00 67.88 72 GLY A CA 1
ATOM 517 C C . GLY A 1 72 ? -5.393 5.408 21.292 1.00 67.88 72 GLY A C 1
ATOM 518 O O . GLY A 1 72 ? -4.179 5.341 21.088 1.00 67.88 72 GLY A O 1
ATOM 519 N N . ARG A 1 73 ? -6.073 4.359 21.779 1.00 70.06 73 ARG A N 1
ATOM 520 C CA . ARG A 1 73 ? -5.431 3.056 22.021 1.00 70.06 73 ARG A CA 1
ATOM 521 C C . ARG A 1 73 ? -4.849 2.522 20.713 1.00 70.06 73 ARG A C 1
ATOM 523 O O . ARG A 1 73 ? -5.544 2.465 19.699 1.00 70.06 73 ARG A O 1
ATOM 530 N N . ALA A 1 74 ? -3.584 2.103 20.749 1.00 70.06 74 ALA A N 1
ATOM 531 C CA . ALA A 1 74 ? -2.954 1.446 19.613 1.00 70.06 74 ALA A CA 1
ATOM 532 C C . ALA A 1 74 ? -3.781 0.211 19.227 1.00 70.06 74 ALA A C 1
ATOM 534 O O . ALA A 1 74 ? -3.879 -0.753 19.987 1.00 70.06 74 ALA A O 1
ATOM 535 N N . VAL A 1 75 ? -4.411 0.259 18.055 1.00 72.56 75 VAL A N 1
ATOM 536 C CA . VAL A 1 75 ? -5.101 -0.895 17.479 1.00 72.56 75 VAL A CA 1
ATOM 537 C C . VAL A 1 75 ? -4.116 -1.711 16.635 1.00 72.56 75 VAL A C 1
ATOM 539 O O . VAL A 1 75 ? -3.271 -1.122 15.946 1.00 72.56 75 VAL A O 1
ATOM 542 N N . PRO A 1 76 ? -4.218 -3.052 16.657 1.00 84.00 76 PRO A N 1
ATOM 543 C CA . PRO A 1 76 ? -3.399 -3.914 15.818 1.00 84.00 76 PRO A CA 1
ATOM 544 C C . PRO A 1 76 ? -3.506 -3.526 14.340 1.00 84.00 76 PRO A C 1
ATOM 546 O O . PRO A 1 76 ? -4.602 -3.292 13.819 1.00 84.00 76 PRO A O 1
ATOM 549 N N . LEU A 1 77 ? -2.349 -3.458 13.685 1.00 89.94 77 LEU A N 1
ATOM 550 C CA . LEU A 1 77 ? -2.214 -3.309 12.245 1.00 89.94 77 LEU A CA 1
ATOM 551 C C . LEU A 1 77 ? -1.461 -4.529 11.726 1.00 89.94 77 LEU A C 1
ATOM 553 O O . LEU A 1 77 ? -0.329 -4.771 12.141 1.00 89.94 77 LEU A O 1
ATOM 557 N N . SER A 1 78 ? -2.085 -5.256 10.813 1.00 93.62 78 SER A N 1
ATOM 558 C CA . SER A 1 78 ? -1.481 -6.394 10.124 1.00 93.62 78 SER A CA 1
ATOM 559 C C . SER A 1 78 ? -1.456 -6.127 8.624 1.00 93.62 78 SER A C 1
ATOM 561 O O . SER A 1 78 ? -2.199 -5.280 8.124 1.00 93.62 78 SER A O 1
ATOM 563 N N . ALA A 1 79 ? -0.598 -6.843 7.908 1.00 95.00 79 ALA A N 1
ATOM 564 C CA . ALA A 1 79 ? -0.556 -6.818 6.456 1.00 95.00 79 ALA A CA 1
ATOM 565 C C . ALA A 1 79 ? -0.594 -8.250 5.923 1.00 95.00 79 ALA A C 1
ATOM 567 O O . ALA A 1 79 ? -0.024 -9.152 6.538 1.00 95.00 79 ALA A O 1
ATOM 568 N N . ALA A 1 80 ? -1.270 -8.439 4.799 1.00 95.31 80 ALA A N 1
ATOM 569 C CA . ALA A 1 80 ? -1.343 -9.692 4.072 1.00 95.31 80 ALA A CA 1
ATOM 570 C C . ALA A 1 80 ? -1.142 -9.421 2.581 1.00 95.31 80 ALA A C 1
ATOM 572 O O . ALA A 1 80 ? -1.492 -8.353 2.079 1.00 95.31 80 ALA A O 1
ATOM 573 N N . VAL A 1 81 ? -0.587 -10.406 1.886 1.00 94.94 81 VAL A N 1
ATOM 574 C CA . VAL A 1 81 ? -0.498 -10.412 0.428 1.00 94.94 81 VAL A CA 1
ATOM 575 C C . VAL A 1 81 ? -1.314 -11.598 -0.036 1.00 94.94 81 VAL A C 1
ATOM 577 O O . VAL A 1 81 ? -1.086 -12.714 0.434 1.00 94.94 81 VAL A O 1
ATOM 580 N N . VAL A 1 82 ? -2.299 -11.350 -0.889 1.00 91.44 82 VAL A N 1
ATOM 581 C CA . VAL A 1 82 ? -3.229 -12.376 -1.353 1.00 91.44 82 VAL A CA 1
ATOM 582 C C . VAL A 1 82 ? -3.154 -12.422 -2.863 1.00 91.44 82 VAL A C 1
ATOM 584 O O . VAL A 1 82 ? -3.655 -11.532 -3.540 1.00 91.44 82 VAL A O 1
ATOM 587 N N . SER A 1 83 ? -2.556 -13.485 -3.386 1.00 87.94 83 SER A N 1
ATOM 588 C CA . SER A 1 83 ? -2.590 -13.779 -4.811 1.00 87.94 83 SER A CA 1
ATOM 589 C C . SER A 1 83 ? -3.497 -14.976 -5.070 1.00 87.94 83 SER A C 1
ATOM 591 O O . SER A 1 83 ? -3.580 -15.914 -4.275 1.00 87.94 83 SER A O 1
ATOM 593 N N . ALA A 1 84 ? -4.202 -14.927 -6.193 1.00 82.25 84 ALA A N 1
ATOM 594 C CA . ALA A 1 84 ? -5.020 -16.020 -6.685 1.00 82.25 84 ALA A CA 1
ATOM 595 C C . ALA A 1 84 ? -4.615 -16.301 -8.132 1.00 82.25 84 ALA A C 1
ATOM 597 O O . ALA A 1 84 ? -4.495 -15.378 -8.939 1.00 82.25 84 ALA A O 1
ATOM 598 N N . SER A 1 85 ? -4.398 -17.572 -8.470 1.00 79.94 85 SER A N 1
ATOM 599 C CA . SER A 1 85 ? -4.283 -17.972 -9.871 1.00 79.94 85 SER A CA 1
ATOM 600 C C . SER A 1 85 ? -5.655 -17.862 -10.547 1.00 79.94 85 SER A C 1
ATOM 602 O O . SER A 1 85 ? -6.674 -18.025 -9.876 1.00 79.94 85 SER A O 1
ATOM 604 N N . PRO A 1 86 ? -5.727 -17.662 -11.874 1.00 76.75 86 PRO A N 1
ATOM 605 C CA . PRO A 1 86 ? -7.000 -17.688 -12.599 1.00 76.75 86 PRO A CA 1
ATOM 606 C C . PRO A 1 86 ? -7.848 -18.940 -12.299 1.00 76.75 86 PRO A C 1
ATOM 608 O O . PRO A 1 86 ? -9.058 -18.843 -12.116 1.00 76.75 86 PRO A O 1
ATOM 611 N N . SER A 1 87 ? -7.201 -20.099 -12.130 1.00 78.38 87 SER A N 1
ATOM 612 C CA . SER A 1 87 ? -7.845 -21.368 -11.756 1.00 78.38 87 SER A CA 1
ATOM 613 C C . SER A 1 87 ? -8.512 -21.362 -10.374 1.00 78.38 87 SER A C 1
ATOM 615 O O . SER A 1 87 ? -9.450 -22.123 -10.140 1.00 78.38 87 SER A O 1
ATOM 617 N N . ALA A 1 88 ? -8.090 -20.487 -9.457 1.00 72.62 88 ALA A N 1
ATOM 618 C CA . ALA A 1 88 ? -8.720 -20.350 -8.145 1.00 72.62 88 ALA A CA 1
ATOM 619 C C . ALA A 1 88 ? -10.155 -19.797 -8.239 1.00 72.62 88 ALA A C 1
ATOM 621 O O . ALA A 1 88 ? -10.964 -20.039 -7.344 1.00 72.62 88 ALA A O 1
ATOM 622 N N . PHE A 1 89 ? -10.498 -19.102 -9.330 1.00 65.56 89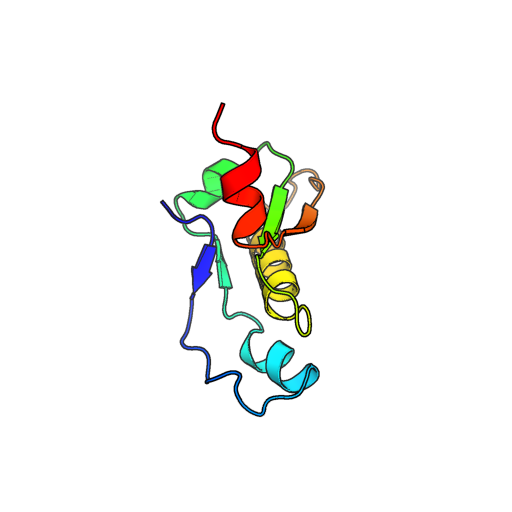 PHE A N 1
ATOM 623 C CA . PHE A 1 89 ? -11.861 -18.632 -9.595 1.00 65.56 89 PHE A CA 1
ATOM 624 C C . PHE A 1 89 ? -12.744 -19.695 -10.269 1.00 65.56 89 PHE A C 1
ATOM 626 O O . PHE A 1 89 ? -13.967 -19.589 -10.224 1.00 65.56 89 PHE A O 1
ATOM 633 N N . GLU A 1 90 ? -12.155 -20.737 -10.866 1.00 71.12 90 GLU A N 1
ATOM 634 C CA . GLU A 1 90 ? -12.895 -21.835 -11.506 1.00 71.12 90 GLU A CA 1
ATOM 635 C C . GLU A 1 90 ? -13.378 -22.879 -10.493 1.00 71.12 90 GLU A C 1
ATOM 637 O O . GLU A 1 90 ? -14.486 -23.391 -10.629 1.00 71.12 90 GLU A O 1
ATOM 642 N N . LEU A 1 91 ? -12.593 -23.126 -9.439 1.00 61.66 91 LEU A N 1
ATOM 643 C CA . LEU A 1 91 ? -12.919 -24.060 -8.353 1.00 61.66 91 LEU A CA 1
ATOM 644 C C . LEU A 1 91 ? -14.076 -23.594 -7.451 1.00 61.66 91 LEU A C 1
ATOM 646 O O . LEU A 1 91 ? -14.586 -24.389 -6.669 1.00 61.66 91 LEU A O 1
ATOM 650 N N . ASN A 1 92 ? -14.486 -22.325 -7.545 1.00 53.91 92 ASN A N 1
ATOM 651 C CA . ASN A 1 92 ? -15.490 -21.718 -6.663 1.00 53.91 92 ASN A CA 1
ATOM 652 C C . ASN A 1 92 ? -16.837 -21.437 -7.364 1.00 53.91 92 ASN A C 1
ATOM 654 O O . ASN A 1 92 ? -17.667 -20.698 -6.834 1.00 53.91 92 ASN A O 1
ATOM 658 N N . ARG A 1 93 ? -17.061 -22.013 -8.557 1.00 58.00 93 ARG A N 1
ATOM 659 C CA . ARG A 1 93 ? -18.390 -22.090 -9.188 1.00 58.00 93 ARG A CA 1
ATOM 660 C C . ARG A 1 93 ? -19.148 -23.300 -8.630 1.00 58.00 93 ARG A C 1
ATOM 662 O O . ARG A 1 93 ? -19.141 -24.361 -9.247 1.00 58.00 93 ARG A O 1
ATOM 669 N N . ASN A 1 94 ? -19.761 -23.120 -7.461 1.00 51.59 94 ASN A N 1
ATOM 670 C CA . ASN A 1 94 ? -20.866 -23.965 -6.992 1.00 51.59 94 ASN A CA 1
ATOM 671 C C . ASN A 1 94 ? -22.192 -23.440 -7.542 1.00 51.59 94 ASN A C 1
ATOM 673 O O . ASN A 1 94 ? -22.365 -22.199 -7.536 1.00 51.59 94 ASN A O 1
#

Foldseek 3Di:
DDQKDFPDDADDCPPDDLVRLLVSLAVGMATDPVNLVVLQDDAEEAEAQDDDNCSVVVSVVVRSVVSDDPPRPDHHYYYDHDHDDPVNVVVPPD

Secondary structure (DSSP, 8-state):
--SEEESS-----TT--HHHHHHHHTT-EEE-HHHHGGGGSS-EEEEES--SSSHHHHHHHHHHHHTSPTT-----EEEEE----GGGGTTT--

Organism: Streptomyces halstedii (NCBI:txid1944)